Protein AF-A0A2T5VAR5-F1 (afdb_monomer_lite)

pLDDT: mean 83.78, std 11.53, range [57.66, 97.44]

Structure (mmCIF, N/CA/C/O backbone):
data_AF-A0A2T5VAR5-F1
#
_entry.id   AF-A0A2T5VAR5-F1
#
loop_
_atom_site.group_PDB
_atom_site.id
_atom_site.type_symbol
_atom_site.label_atom_id
_atom_site.label_alt_id
_atom_site.label_comp_id
_atom_site.label_asym_id
_atom_site.label_entity_id
_atom_site.label_seq_id
_atom_site.pdbx_PDB_ins_code
_atom_site.Cartn_x
_atom_site.Cartn_y
_atom_site.Cartn_z
_atom_site.occupancy
_atom_site.B_iso_or_equiv
_atom_site.auth_seq_id
_atom_site.auth_comp_id
_atom_site.auth_asym_id
_atom_site.auth_atom_id
_atom_site.pdbx_PDB_model_num
ATOM 1 N N . MET A 1 1 ? 25.524 -26.488 -38.809 1.00 57.66 1 MET A N 1
ATOM 2 C CA . MET A 1 1 ? 24.548 -25.374 -38.737 1.00 57.66 1 MET A CA 1
ATOM 3 C C . MET A 1 1 ? 25.243 -24.117 -39.240 1.00 57.66 1 MET A C 1
ATOM 5 O O . MET A 1 1 ? 26.324 -23.820 -38.755 1.00 57.66 1 MET A O 1
ATOM 9 N N . SER A 1 2 ? 24.694 -23.445 -40.257 1.00 68.62 2 SER A N 1
ATOM 10 C CA . SER A 1 2 ? 25.281 -22.216 -40.819 1.00 68.62 2 SER A CA 1
ATOM 11 C C . SER A 1 2 ? 25.365 -21.113 -39.754 1.00 68.62 2 SER A C 1
ATOM 13 O O . SER A 1 2 ? 24.456 -20.989 -38.930 1.00 68.62 2 SER A O 1
ATOM 15 N N . ALA A 1 3 ? 26.424 -20.297 -39.776 1.00 71.00 3 ALA A N 1
ATOM 16 C CA . ALA A 1 3 ? 26.603 -19.166 -38.859 1.00 71.00 3 ALA A CA 1
ATOM 17 C C . ALA A 1 3 ? 25.397 -18.202 -38.862 1.00 71.00 3 ALA A C 1
ATOM 19 O O . ALA A 1 3 ? 25.044 -17.647 -37.821 1.00 71.00 3 ALA A O 1
ATOM 20 N N . GLY A 1 4 ? 24.696 -18.083 -39.997 1.00 79.94 4 GLY A N 1
ATOM 21 C CA . GLY A 1 4 ? 23.466 -17.291 -40.108 1.00 79.94 4 GLY A CA 1
ATOM 22 C C . GLY A 1 4 ? 22.315 -17.822 -39.248 1.00 79.94 4 GLY A C 1
ATOM 23 O O . GLY A 1 4 ? 21.600 -17.041 -38.625 1.00 79.94 4 GLY A O 1
ATOM 24 N N . PHE A 1 5 ? 22.182 -19.147 -39.125 1.00 83.44 5 PHE A N 1
ATOM 25 C CA . PHE A 1 5 ? 21.147 -19.768 -38.293 1.00 83.44 5 PHE A CA 1
ATOM 26 C C . PHE A 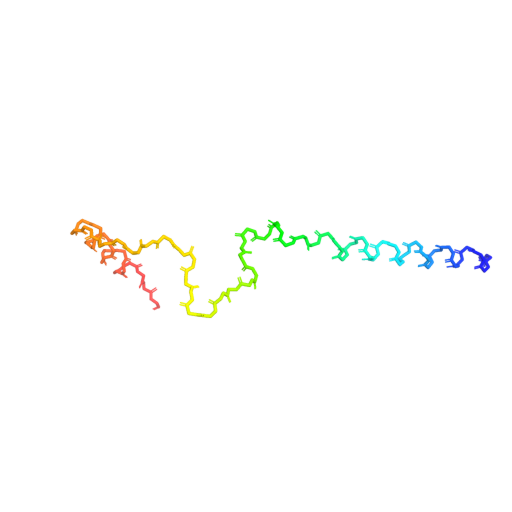1 5 ? 21.417 -19.557 -36.796 1.00 83.44 5 PHE A C 1
ATOM 28 O O . PHE A 1 5 ? 20.500 -19.266 -36.032 1.00 83.44 5 PHE A O 1
ATOM 35 N N . SER A 1 6 ? 22.686 -19.635 -36.377 1.00 86.38 6 SER A N 1
ATOM 36 C CA . SER A 1 6 ? 23.075 -19.369 -34.984 1.00 86.38 6 SER A CA 1
ATOM 37 C C . SER A 1 6 ? 22.810 -17.915 -34.584 1.00 86.38 6 SER A C 1
ATOM 39 O O . SER A 1 6 ? 22.299 -17.660 -33.495 1.00 86.38 6 SER A O 1
ATOM 41 N N . ASN A 1 7 ? 23.099 -16.960 -35.471 1.00 90.88 7 ASN A N 1
ATOM 42 C CA . ASN A 1 7 ? 22.842 -15.545 -35.206 1.00 90.88 7 ASN A CA 1
ATOM 43 C C . ASN A 1 7 ? 21.342 -15.237 -35.147 1.00 90.88 7 ASN A C 1
ATOM 45 O O . ASN A 1 7 ? 20.909 -14.523 -34.246 1.00 90.88 7 ASN A O 1
ATOM 49 N N . MET A 1 8 ? 20.539 -15.835 -36.032 1.00 93.81 8 MET A N 1
ATOM 50 C CA . MET A 1 8 ? 19.083 -15.677 -35.999 1.00 93.81 8 MET A CA 1
ATOM 51 C C . MET A 1 8 ? 18.473 -16.221 -34.700 1.00 93.81 8 MET A C 1
ATOM 53 O O . MET A 1 8 ? 17.628 -15.563 -34.097 1.00 93.81 8 MET A O 1
ATOM 57 N N . LEU A 1 9 ? 18.951 -17.372 -34.216 1.00 94.94 9 LEU A N 1
ATOM 58 C CA . LEU A 1 9 ? 18.480 -17.955 -32.958 1.00 94.94 9 LEU A CA 1
ATOM 59 C C . LEU A 1 9 ? 18.817 -17.075 -31.744 1.00 94.94 9 LEU A C 1
ATOM 61 O O . LEU A 1 9 ? 17.983 -16.904 -30.857 1.00 94.94 9 LEU A O 1
ATOM 65 N N . LYS A 1 10 ? 20.014 -16.476 -31.719 1.00 94.62 10 LYS A N 1
ATOM 66 C CA . LYS A 1 10 ? 20.419 -15.540 -30.656 1.00 94.62 10 LYS A CA 1
ATOM 67 C C . LYS A 1 10 ? 19.538 -14.296 -30.631 1.00 94.62 10 LYS A C 1
ATOM 69 O O . LYS A 1 10 ? 19.127 -13.874 -29.555 1.00 94.62 10 LYS A O 1
ATOM 74 N N . VAL A 1 11 ? 19.223 -13.737 -31.801 1.00 95.69 11 VAL A N 1
ATOM 75 C CA . VAL A 1 11 ? 18.314 -12.586 -31.915 1.00 95.69 11 VAL A CA 1
ATOM 76 C C . VAL A 1 11 ? 16.923 -12.956 -31.407 1.00 95.69 11 VAL A C 1
ATOM 78 O O . VAL A 1 11 ? 16.354 -12.220 -30.606 1.00 95.69 11 VAL A O 1
ATOM 81 N N . LEU A 1 12 ? 16.403 -14.120 -31.801 1.00 96.06 12 LEU A N 1
ATOM 82 C CA . LEU A 1 12 ? 15.088 -14.583 -31.359 1.00 96.06 12 LEU A CA 1
ATOM 83 C C . LEU A 1 12 ? 15.022 -14.763 -29.833 1.00 96.06 12 LEU A C 1
ATOM 85 O O . LEU A 1 12 ? 14.058 -14.339 -29.200 1.00 96.06 12 LEU A O 1
ATOM 89 N N . ALA A 1 13 ? 16.067 -15.343 -29.237 1.00 95.19 13 ALA A N 1
ATOM 90 C CA . ALA A 1 13 ? 16.168 -15.520 -27.790 1.00 95.19 13 ALA A CA 1
ATOM 91 C C . ALA A 1 13 ? 16.210 -14.175 -27.044 1.00 95.19 13 ALA A C 1
ATOM 93 O O . ALA A 1 13 ? 15.554 -14.017 -26.016 1.00 95.19 13 ALA A O 1
ATOM 94 N N . LEU A 1 14 ? 16.934 -13.190 -27.583 1.00 95.75 14 LEU A N 1
ATOM 95 C CA . LEU A 1 14 ? 16.994 -11.832 -27.035 1.00 95.75 14 LEU A CA 1
ATOM 96 C C . LEU A 1 14 ? 15.629 -11.138 -27.076 1.00 95.75 14 LEU A C 1
ATOM 98 O O . LEU A 1 14 ? 15.213 -10.541 -26.086 1.00 95.75 14 LEU A O 1
ATOM 102 N N . VAL A 1 15 ? 14.909 -11.257 -28.193 1.00 94.94 15 VAL A N 1
ATOM 103 C CA . VAL A 1 15 ? 13.556 -10.699 -28.330 1.00 94.94 15 VAL A CA 1
ATOM 104 C C . VAL A 1 15 ? 12.599 -11.351 -27.332 1.00 94.94 15 VAL A C 1
ATOM 106 O O . VAL A 1 15 ? 11.871 -10.644 -26.637 1.00 94.94 15 VAL A O 1
ATOM 109 N N . ALA A 1 16 ? 12.634 -12.679 -27.203 1.00 93.12 16 ALA A N 1
ATOM 110 C CA . ALA A 1 16 ? 11.799 -13.401 -26.245 1.00 93.12 16 ALA A CA 1
ATOM 111 C C . ALA A 1 16 ? 12.079 -12.981 -24.791 1.00 93.12 16 ALA A C 1
ATOM 113 O O . ALA A 1 16 ? 11.143 -12.805 -24.012 1.00 93.12 16 ALA A O 1
ATOM 114 N N . LEU A 1 17 ? 13.351 -12.761 -24.439 1.00 92.00 17 LEU A N 1
ATOM 115 C CA . LEU A 1 17 ? 13.748 -12.284 -23.115 1.00 92.00 17 LEU A CA 1
ATOM 116 C C . LEU A 1 17 ? 13.175 -10.890 -22.821 1.00 92.00 17 LEU A C 1
ATOM 118 O O . LEU A 1 17 ? 12.591 -10.679 -21.761 1.00 92.0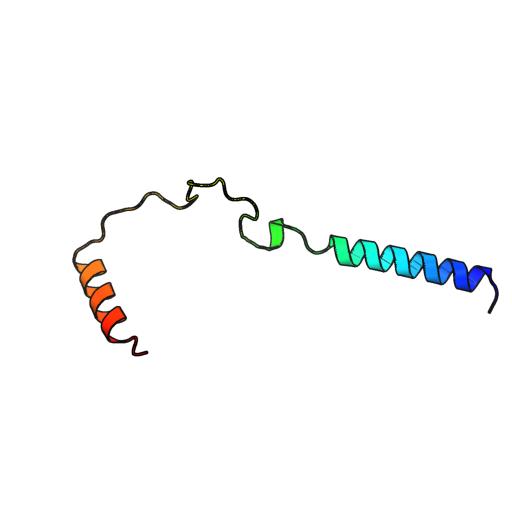0 17 LEU A O 1
ATOM 122 N N . VAL A 1 18 ? 13.309 -9.946 -23.757 1.00 90.38 18 VAL A N 1
ATOM 123 C CA . VAL A 1 18 ? 12.801 -8.574 -23.578 1.00 90.38 18 VAL A CA 1
ATOM 124 C C . VAL A 1 18 ? 11.278 -8.566 -23.436 1.00 90.38 18 VAL A C 1
ATOM 126 O O . VAL A 1 18 ? 10.750 -7.876 -22.566 1.00 90.38 18 VAL A O 1
ATOM 129 N N . VAL A 1 19 ? 10.572 -9.369 -24.237 1.00 88.94 19 VAL A N 1
ATOM 130 C CA . VAL A 1 19 ? 9.108 -9.493 -24.149 1.00 88.94 19 VAL A CA 1
ATOM 131 C C . VAL A 1 19 ? 8.678 -10.111 -22.813 1.00 88.94 19 VAL A C 1
ATOM 133 O O . VAL A 1 19 ? 7.750 -9.601 -22.191 1.00 88.94 19 VAL A O 1
ATOM 136 N N . GLY A 1 20 ? 9.364 -11.156 -22.338 1.00 85.06 20 GLY A N 1
ATOM 137 C CA . GLY A 1 20 ? 9.051 -11.800 -21.057 1.00 85.06 20 GLY A CA 1
ATOM 138 C C . GLY A 1 20 ? 9.350 -10.929 -19.831 1.00 85.06 20 GLY A C 1
ATOM 139 O O . GLY A 1 20 ? 8.628 -10.991 -18.843 1.00 85.06 20 GLY A O 1
ATOM 140 N N . LEU A 1 21 ? 10.380 -10.080 -19.885 1.00 82.12 21 LEU A N 1
ATOM 141 C CA . LEU A 1 21 ? 10.675 -9.133 -18.802 1.00 82.12 21 LEU A CA 1
ATOM 142 C C . LEU A 1 21 ? 9.709 -7.937 -18.793 1.00 82.12 21 LEU A C 1
ATOM 144 O O . LEU A 1 21 ? 9.381 -7.421 -17.727 1.00 82.12 21 LEU A O 1
ATOM 148 N N . GLY A 1 22 ? 9.220 -7.516 -19.963 1.00 73.62 22 GLY A N 1
ATOM 149 C CA . GLY A 1 22 ? 8.251 -6.424 -20.099 1.00 73.62 22 GLY A CA 1
ATOM 150 C C . GLY A 1 22 ? 6.803 -6.794 -19.748 1.00 73.62 22 GLY A C 1
ATOM 151 O O . GLY A 1 22 ? 5.959 -5.900 -19.678 1.00 73.62 22 GLY A O 1
ATOM 152 N N . SER A 1 23 ? 6.492 -8.078 -19.528 1.00 68.38 23 SER A N 1
ATOM 153 C CA . SER A 1 23 ? 5.133 -8.529 -19.196 1.00 68.38 23 SER A CA 1
ATOM 154 C C . SER A 1 23 ? 4.774 -8.423 -17.710 1.00 68.38 23 SER A C 1
ATOM 156 O O . SER A 1 23 ? 3.620 -8.639 -17.371 1.00 68.38 23 SER A O 1
ATOM 158 N N . CYS A 1 24 ? 5.705 -8.067 -16.818 1.00 68.88 24 CYS A N 1
ATOM 159 C CA . CYS A 1 24 ? 5.375 -7.695 -15.437 1.00 68.88 24 CYS A CA 1
ATOM 160 C C . CYS A 1 24 ? 4.917 -6.230 -15.399 1.00 68.88 24 CYS A C 1
ATOM 162 O O . CYS A 1 24 ? 5.715 -5.332 -15.121 1.00 68.88 24 CYS A O 1
ATOM 164 N N . ARG A 1 25 ? 3.645 -5.958 -15.717 1.00 68.75 25 ARG A N 1
ATOM 165 C CA . ARG A 1 25 ? 3.129 -4.579 -15.733 1.00 68.75 25 ARG A CA 1
ATOM 166 C C . ARG A 1 25 ? 2.723 -4.143 -14.331 1.00 68.75 25 ARG A C 1
ATOM 168 O O . ARG A 1 25 ? 1.959 -4.813 -13.647 1.00 68.75 25 ARG A O 1
ATOM 175 N N . GLU A 1 26 ? 3.163 -2.957 -13.929 1.00 61.34 26 GLU A N 1
ATOM 176 C CA . GLU A 1 26 ? 2.865 -2.396 -12.605 1.00 61.34 26 GLU A CA 1
ATOM 177 C C . GLU A 1 26 ? 1.360 -2.263 -12.318 1.00 61.34 26 GLU A C 1
ATOM 179 O O . GLU A 1 26 ? 0.930 -2.443 -11.180 1.00 61.34 26 GLU A O 1
ATOM 184 N N . HIS A 1 27 ? 0.533 -2.043 -13.350 1.00 65.06 27 HIS A N 1
ATOM 185 C CA . HIS A 1 27 ? -0.922 -1.963 -13.174 1.00 65.06 27 HIS A CA 1
ATOM 186 C C . HIS A 1 27 ? -1.528 -3.285 -12.676 1.00 65.06 27 HIS A C 1
ATOM 188 O O . HIS A 1 27 ? -2.625 -3.287 -12.121 1.00 65.06 27 HIS A O 1
ATOM 194 N N . GLU A 1 28 ? -0.899 -4.430 -12.957 1.00 60.72 28 GLU A N 1
ATOM 195 C CA . GLU A 1 28 ? -1.444 -5.762 -12.654 1.00 60.72 28 GLU A CA 1
ATOM 196 C C . GLU A 1 28 ? -1.246 -6.132 -11.181 1.00 60.72 28 GLU A C 1
ATOM 198 O O . GLU A 1 28 ? -1.861 -7.073 -10.688 1.00 60.72 28 GLU A O 1
ATOM 203 N N . GLN A 1 29 ? -0.436 -5.363 -10.447 1.00 63.62 29 GLN A N 1
ATOM 204 C CA . GLN A 1 29 ? -0.110 -5.653 -9.053 1.00 63.62 29 GLN A CA 1
ATOM 205 C C . GLN A 1 29 ? -1.171 -5.155 -8.064 1.00 63.62 29 GLN A C 1
ATOM 207 O O . GLN A 1 29 ? -1.064 -5.453 -6.876 1.00 63.62 29 GLN A O 1
ATOM 212 N N . GLY A 1 30 ? -2.185 -4.403 -8.523 1.00 68.25 30 GLY A N 1
ATOM 213 C CA . GLY A 1 30 ? -3.289 -3.904 -7.687 1.00 68.25 30 GLY A CA 1
ATOM 214 C C . GLY A 1 30 ? -2.831 -3.089 -6.470 1.00 68.25 30 GLY A C 1
ATOM 215 O O . GLY A 1 30 ? -3.575 -2.952 -5.498 1.00 68.25 30 GLY A O 1
ATOM 216 N N . ARG A 1 31 ? -1.583 -2.608 -6.484 1.00 71.69 31 ARG A N 1
ATOM 217 C CA . ARG A 1 31 ? -0.893 -2.040 -5.328 1.00 71.69 31 ARG A CA 1
ATOM 218 C C . ARG A 1 31 ? -0.002 -0.881 -5.773 1.00 71.69 31 ARG A C 1
ATOM 220 O O . ARG A 1 31 ? 0.710 -1.023 -6.764 1.00 71.69 31 ARG A O 1
ATOM 227 N N . PRO A 1 32 ? -0.013 0.247 -5.048 1.00 73.69 32 PRO A N 1
ATOM 228 C CA . PRO A 1 32 ? 0.959 1.310 -5.257 1.00 73.69 32 PRO A CA 1
ATOM 229 C C . PRO A 1 32 ? 2.383 0.786 -5.040 1.00 73.69 32 PRO A C 1
ATOM 231 O O . PRO A 1 32 ? 2.655 0.119 -4.043 1.00 73.69 32 PRO A O 1
ATOM 234 N N . LEU A 1 33 ? 3.287 1.092 -5.968 1.00 72.25 33 LEU A N 1
ATOM 235 C CA . LEU A 1 33 ? 4.719 0.785 -5.841 1.00 72.25 33 LEU A CA 1
ATOM 236 C C . LEU A 1 33 ? 5.507 1.949 -5.244 1.00 72.25 33 LEU A C 1
ATOM 238 O O . LEU A 1 33 ? 6.566 1.755 -4.653 1.00 72.25 33 LEU A O 1
ATOM 242 N N . VAL A 1 34 ? 4.948 3.153 -5.349 1.00 73.38 34 VAL A N 1
ATOM 243 C CA . VAL A 1 34 ? 5.484 4.373 -4.760 1.00 73.38 34 VAL A CA 1
ATOM 244 C C . VAL A 1 34 ? 4.474 4.876 -3.742 1.00 73.38 34 VAL A C 1
ATOM 246 O O . VAL A 1 34 ? 3.328 5.171 -4.078 1.00 73.38 34 VAL A O 1
ATOM 249 N N . TYR A 1 35 ? 4.912 4.956 -2.491 1.00 76.88 35 TYR A N 1
ATOM 250 C CA . TYR A 1 35 ? 4.174 5.596 -1.414 1.00 76.88 35 TYR A CA 1
ATOM 251 C C . TYR A 1 35 ? 4.909 6.873 -1.034 1.00 76.88 35 TYR A C 1
ATOM 253 O O . TYR A 1 35 ? 6.123 6.851 -0.818 1.00 76.88 35 TYR A O 1
ATOM 261 N N . GLU A 1 36 ? 4.181 7.980 -0.932 1.00 80.56 36 GLU A N 1
ATOM 262 C CA . GLU A 1 36 ? 4.743 9.181 -0.331 1.00 80.56 36 GLU A CA 1
ATOM 263 C C . GLU A 1 36 ? 4.939 8.935 1.165 1.00 80.56 36 GLU A C 1
ATOM 265 O O . GLU A 1 36 ? 4.033 8.489 1.876 1.00 80.56 36 GLU A O 1
ATOM 270 N N . GLN A 1 37 ? 6.158 9.180 1.647 1.00 79.00 37 GLN A N 1
ATOM 271 C CA . GLN A 1 37 ? 6.481 8.965 3.052 1.00 79.00 37 GLN A CA 1
ATOM 272 C C . GLN A 1 37 ? 5.586 9.842 3.930 1.00 79.00 37 GLN A C 1
ATOM 274 O O . GLN A 1 37 ? 5.428 11.036 3.688 1.00 79.00 37 GLN A O 1
ATOM 279 N N . GLY A 1 38 ? 4.990 9.231 4.952 1.00 80.88 38 GLY A N 1
ATOM 280 C CA . GLY A 1 38 ? 4.061 9.913 5.851 1.00 80.88 38 GLY A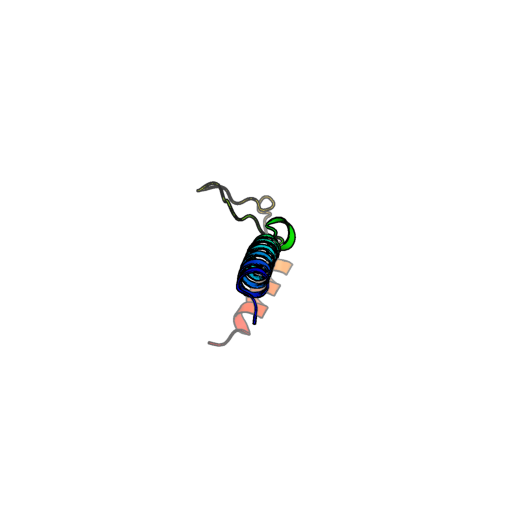 CA 1
ATOM 281 C C . GLY A 1 38 ? 2.640 10.082 5.304 1.00 80.88 38 GLY A C 1
ATOM 282 O O . GLY A 1 38 ? 1.802 10.628 6.017 1.00 80.88 38 GLY A O 1
ATOM 283 N N . GLN A 1 39 ? 2.334 9.592 4.096 1.00 78.94 39 GLN A N 1
ATOM 284 C CA . GLN A 1 39 ? 0.977 9.597 3.552 1.00 78.94 39 GLN A CA 1
ATOM 285 C C . GLN A 1 39 ? 0.426 8.183 3.391 1.00 78.94 39 GLN A C 1
ATOM 287 O O . GLN A 1 39 ? 0.885 7.379 2.580 1.00 78.94 39 GLN A O 1
ATOM 292 N N . TYR A 1 40 ? -0.628 7.899 4.150 1.00 80.75 40 TYR A N 1
ATOM 293 C CA . TYR A 1 40 ? -1.422 6.691 3.989 1.00 80.75 40 TYR A CA 1
ATOM 294 C C . TYR A 1 40 ? -2.576 6.991 3.034 1.00 80.75 40 TYR A C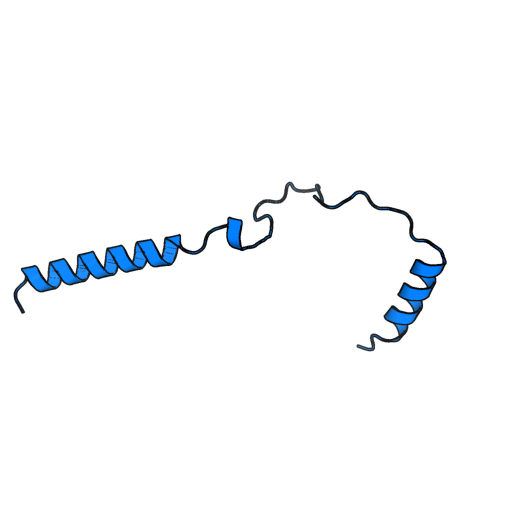 1
ATOM 296 O O . TYR A 1 40 ? -3.508 7.708 3.385 1.00 80.75 40 TYR A O 1
ATOM 304 N N . GLY A 1 41 ? -2.536 6.423 1.827 1.00 79.19 41 GLY A N 1
ATOM 305 C CA . GLY A 1 41 ? -3.570 6.600 0.793 1.00 79.19 41 GLY A CA 1
ATOM 306 C C . GLY A 1 41 ? -4.906 5.898 1.082 1.00 79.19 41 GLY A C 1
ATOM 307 O O . GLY A 1 41 ? -5.659 5.600 0.157 1.00 79.19 41 GLY A O 1
ATOM 308 N N . GLY A 1 42 ? -5.175 5.562 2.344 1.00 81.06 42 GLY A N 1
ATOM 309 C CA . GLY A 1 42 ? -6.418 4.936 2.775 1.00 81.06 42 GLY A CA 1
ATOM 310 C C . GLY A 1 42 ? -7.565 5.937 2.882 1.00 81.06 42 GLY A C 1
ATOM 311 O O . GLY A 1 42 ? -7.394 7.152 2.779 1.00 81.06 42 GLY A O 1
ATOM 312 N N . LYS A 1 43 ? -8.770 5.418 3.127 1.00 83.31 43 LYS A N 1
ATOM 313 C CA . LYS A 1 43 ? -9.884 6.265 3.567 1.00 83.31 43 LYS A CA 1
ATOM 314 C C . LYS A 1 43 ? -9.517 6.907 4.904 1.00 83.31 43 LYS A C 1
ATOM 316 O O . LYS A 1 43 ? -8.753 6.330 5.670 1.00 83.31 43 LYS A O 1
ATOM 321 N N . LYS A 1 44 ? -10.095 8.075 5.189 1.00 85.81 44 LYS A N 1
ATOM 322 C CA . LYS A 1 44 ? -9.997 8.669 6.524 1.00 85.81 44 LYS A CA 1
ATOM 323 C C . LYS A 1 44 ? -10.482 7.678 7.573 1.00 85.81 44 LYS A C 1
ATOM 325 O O . LYS A 1 44 ? -11.487 6.998 7.354 1.00 85.81 44 LYS A O 1
ATOM 330 N N . ASP A 1 45 ? -9.793 7.676 8.704 1.00 88.56 45 ASP A N 1
ATOM 331 C CA . ASP A 1 45 ? -10.214 6.915 9.866 1.00 88.56 45 ASP A CA 1
ATOM 332 C C . ASP A 1 45 ? -11.609 7.358 10.300 1.00 88.56 45 ASP A C 1
ATOM 334 O O . ASP A 1 45 ? -11.943 8.548 10.328 1.00 88.56 45 ASP A O 1
ATOM 338 N N . THR A 1 46 ? -12.430 6.373 10.634 1.00 92.31 46 THR A N 1
ATOM 339 C CA . THR A 1 46 ? -13.744 6.577 11.232 1.00 92.31 46 THR A CA 1
ATOM 340 C C . THR A 1 46 ? -13.748 5.931 12.607 1.00 92.31 46 THR A C 1
ATOM 342 O O . THR A 1 46 ? -13.222 4.821 12.735 1.00 92.31 46 THR A O 1
ATOM 345 N N . PRO A 1 47 ? -14.344 6.573 13.624 1.00 94.50 47 PRO A N 1
ATOM 346 C CA . PRO A 1 47 ? -14.492 5.943 14.925 1.00 94.50 47 PRO A CA 1
ATOM 347 C C . PRO A 1 47 ? -15.312 4.658 14.789 1.00 94.50 47 PRO A C 1
ATOM 349 O O . PRO A 1 47 ? -16.240 4.581 13.979 1.00 94.50 47 PRO A O 1
ATOM 352 N N . LEU A 1 48 ? -14.950 3.656 15.580 1.00 95.75 48 LEU A N 1
ATOM 353 C CA . LEU A 1 48 ? -15.678 2.398 15.648 1.00 95.75 48 LEU A CA 1
ATOM 354 C C . LEU A 1 48 ? -16.962 2.581 16.461 1.00 95.75 48 LEU A C 1
ATOM 356 O O . LEU A 1 48 ? -17.029 3.409 17.373 1.00 95.75 48 LEU A O 1
ATOM 360 N N . THR A 1 49 ? -17.996 1.813 16.124 1.00 97.25 49 THR A N 1
ATOM 361 C CA . THR A 1 49 ? -19.173 1.690 16.990 1.00 97.25 49 THR A CA 1
ATOM 362 C C . THR A 1 49 ? -18.888 0.718 18.134 1.00 97.25 49 THR A C 1
ATOM 364 O O . THR A 1 49 ? -18.032 -0.163 18.020 1.00 97.25 49 THR A O 1
ATOM 367 N N . ALA A 1 50 ? -19.659 0.811 19.219 1.00 97.44 50 ALA A N 1
ATOM 368 C CA . ALA A 1 50 ? -19.516 -0.092 20.362 1.00 97.44 50 ALA A CA 1
ATOM 369 C C . ALA A 1 50 ? -19.682 -1.576 19.967 1.00 97.44 50 ALA A C 1
ATOM 371 O O . ALA A 1 50 ? -19.047 -2.467 20.537 1.00 97.44 50 ALA A O 1
ATOM 372 N N . GLU A 1 51 ? -20.518 -1.860 18.967 1.00 97.38 51 GLU A N 1
ATOM 373 C CA . GLU A 1 51 ? -20.715 -3.204 18.426 1.00 97.38 51 GLU A CA 1
ATOM 374 C C . GLU A 1 51 ? -19.483 -3.690 17.655 1.00 97.38 51 GLU A C 1
ATOM 376 O O . GLU A 1 51 ? -19.098 -4.856 17.781 1.00 97.38 51 GLU A O 1
ATOM 381 N N . GLN A 1 52 ? -18.855 -2.807 16.871 1.00 97.38 52 GLN A N 1
ATOM 382 C CA . GL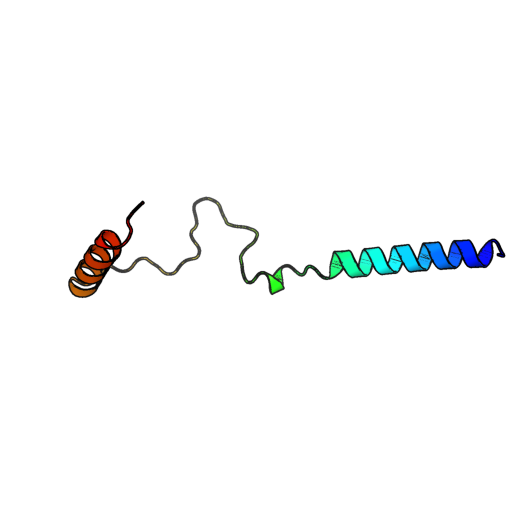N A 1 52 ? -17.634 -3.116 16.125 1.00 97.38 52 GLN A CA 1
ATOM 383 C C . GLN A 1 52 ? -16.462 -3.386 17.071 1.00 97.38 52 GLN A C 1
ATOM 385 O O . GLN A 1 52 ? -15.738 -4.365 16.864 1.00 97.38 52 GLN A O 1
ATOM 390 N N . ASP A 1 53 ? -16.336 -2.590 18.134 1.00 97.06 53 ASP A N 1
ATOM 391 C CA . ASP A 1 53 ? -15.336 -2.778 19.187 1.00 97.06 53 ASP A CA 1
ATOM 392 C C . ASP A 1 53 ? -15.517 -4.117 19.901 1.00 97.06 53 ASP A C 1
ATOM 394 O O . ASP A 1 53 ? -14.600 -4.943 19.929 1.00 97.06 53 ASP A O 1
ATOM 398 N N . ARG A 1 54 ? -16.731 -4.415 20.383 1.00 96.12 54 ARG A N 1
ATOM 399 C CA . ARG A 1 54 ? -17.019 -5.711 21.020 1.00 96.12 54 ARG A CA 1
ATOM 400 C C . ARG A 1 54 ? -16.707 -6.882 20.081 1.00 96.12 54 ARG A C 1
ATOM 402 O O . ARG A 1 54 ? -16.180 -7.908 20.516 1.00 96.12 54 ARG A O 1
ATOM 409 N N . ALA A 1 55 ? -17.027 -6.756 18.794 1.00 96.38 55 ALA A N 1
ATOM 410 C CA . ALA A 1 55 ? -16.729 -7.795 17.814 1.00 96.38 55 ALA A CA 1
ATOM 411 C C . ALA A 1 55 ? -15.216 -7.979 17.595 1.00 96.38 55 ALA A C 1
ATOM 413 O O . ALA A 1 55 ? -14.770 -9.112 17.396 1.00 96.38 55 ALA A O 1
ATOM 414 N N . LEU A 1 56 ? -14.431 -6.899 17.630 1.00 95.44 56 LEU A N 1
ATOM 415 C CA . LEU A 1 56 ? -12.968 -6.946 17.551 1.00 95.44 56 LEU A CA 1
ATOM 416 C C . LEU A 1 56 ? -12.365 -7.648 18.767 1.00 95.44 56 LEU A C 1
ATOM 418 O O . LEU A 1 56 ? -11.562 -8.564 18.586 1.00 95.44 56 LEU A O 1
ATOM 422 N N . GLU A 1 57 ? -12.802 -7.301 19.979 1.00 95.06 57 GLU A N 1
ATOM 423 C CA . GLU A 1 57 ? -12.341 -7.957 21.209 1.00 95.06 57 GLU A CA 1
ATOM 424 C C . GLU A 1 57 ? -12.583 -9.469 21.177 1.00 95.06 57 GLU A C 1
ATOM 426 O O . GLU A 1 57 ? -11.688 -10.261 21.475 1.00 95.06 57 GLU A O 1
ATOM 431 N N . LEU A 1 58 ? -13.789 -9.888 20.778 1.00 94.88 58 LEU A N 1
ATOM 432 C CA . LEU A 1 58 ? -14.140 -11.306 20.681 1.00 94.88 58 LEU A CA 1
ATOM 433 C C . LEU A 1 58 ? -13.308 -12.049 19.629 1.00 94.88 58 LEU A C 1
ATOM 435 O O . LEU A 1 58 ? -13.037 -13.235 19.813 1.00 94.88 58 LEU A O 1
ATOM 439 N N . ARG A 1 59 ? -12.910 -11.387 18.532 1.00 94.38 59 ARG A N 1
ATOM 440 C CA . ARG A 1 59 ? -12.001 -11.974 17.532 1.00 94.38 59 ARG A CA 1
ATOM 441 C C . ARG A 1 59 ? -10.575 -12.083 18.057 1.00 94.38 59 ARG A C 1
ATOM 443 O O . ARG A 1 59 ? -9.958 -13.122 17.851 1.00 94.38 59 ARG A O 1
ATOM 450 N N . GLY A 1 60 ? -10.076 -11.053 18.739 1.00 93.25 60 GLY A N 1
ATOM 451 C CA . GLY A 1 60 ? -8.734 -11.053 19.326 1.00 93.25 60 GLY A CA 1
ATOM 452 C C . GLY A 1 60 ? -8.541 -12.200 20.318 1.00 93.25 60 GLY A C 1
ATOM 453 O O . GLY A 1 60 ? -7.547 -12.908 20.247 1.00 93.25 60 GLY A O 1
ATOM 454 N N . ARG A 1 61 ? -9.553 -12.480 21.149 1.00 91.56 61 ARG A N 1
ATOM 455 C CA . ARG A 1 61 ? -9.554 -13.619 22.090 1.00 91.56 61 ARG A CA 1
ATOM 456 C C . ARG A 1 61 ? -9.514 -15.004 21.427 1.00 91.56 61 ARG A C 1
ATOM 458 O O . ARG A 1 61 ? -9.386 -15.990 22.138 1.00 91.56 61 ARG A O 1
ATOM 465 N N . LYS A 1 62 ? -9.699 -15.096 20.105 1.00 85.00 62 LYS A N 1
ATOM 466 C CA . LYS A 1 62 ? -9.653 -16.354 19.336 1.00 85.00 62 LYS A CA 1
ATOM 467 C C . LYS A 1 62 ? -8.345 -16.541 18.567 1.00 85.00 62 LYS A C 1
ATOM 469 O O . LYS A 1 62 ? -8.209 -17.547 17.877 1.00 85.00 62 LYS A O 1
ATOM 474 N N . GLN A 1 63 ? -7.435 -15.570 18.615 1.00 82.62 63 GLN A N 1
ATOM 475 C CA . GLN A 1 63 ? -6.106 -15.716 18.035 1.00 82.62 63 GLN A CA 1
ATOM 476 C C . GLN A 1 63 ? -5.145 -16.124 19.152 1.00 82.62 63 GLN A C 1
ATOM 478 O O . GLN A 1 63 ? -4.603 -15.269 19.844 1.00 82.62 63 GLN A O 1
ATOM 483 N N . ASP A 1 64 ? -5.001 -17.434 19.353 1.00 73.81 64 ASP A N 1
ATOM 484 C CA . ASP A 1 64 ? -3.909 -18.000 20.151 1.00 73.81 64 ASP A CA 1
ATOM 485 C C . ASP A 1 64 ? -2.624 -18.017 19.300 1.00 73.81 64 ASP A C 1
ATOM 487 O O . ASP A 1 64 ? -2.682 -18.327 18.104 1.00 73.81 64 ASP A O 1
ATOM 491 N N . PHE A 1 65 ? -1.488 -17.663 19.912 1.00 63.03 65 PHE A N 1
ATOM 492 C CA . PHE A 1 65 ? -0.140 -17.699 19.322 1.00 63.03 65 PHE A CA 1
ATOM 493 C C . PHE A 1 65 ? 0.658 -18.894 19.841 1.00 63.03 65 PHE A C 1
ATOM 495 O O . PHE A 1 65 ? 0.552 -19.183 21.056 1.00 63.03 65 PHE A O 1
#

Radius of gyration: 26.28 Å; chains: 1; bounding box: 47×35×63 Å

Secondary structure (DSSP, 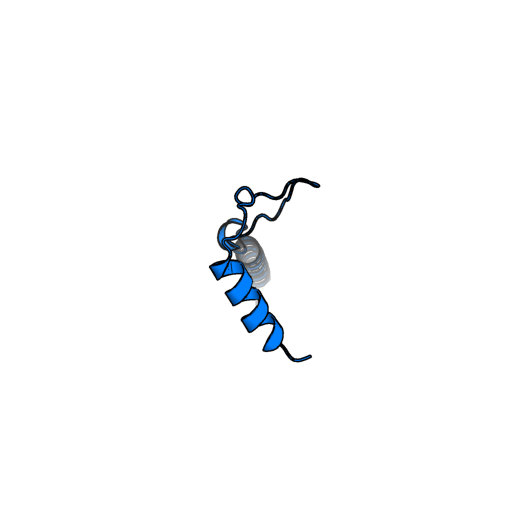8-state):
--HHHHHHHHHHHHHHHHHHHHT--GGGG-S-S---TT---SPPP-PPPHHHHHHHHHHHTT---

Sequence (65 aa):
MSAGFSNMLKVLALVALVVGLGSCREHEQGRPLVYEQGQYGGKKDTPLTAEQDRALELRGRKQDF

Organism: NCBI:txid665038

Foldseek 3Di:
DDPVVVVVVVVVVVVVVVVVVVPPDPVVVVDDPDDDPPDDPDDDDDDDDPVRVVVVVVVVVVDDD